Protein AF-A0A7Y0CYC3-F1 (afdb_monomer_lite)

Foldseek 3Di:
DLVVQLLVCLVPLVVCVVSNCVQAPHSVVCPSVPVVSVLLPQWDWDPDWAADPVDGPFKTKIKTDHPPPDDPPCPPPDQLPWIKIFIWGDDPNDIHTYDIDRSDDDDCVRSPND

pLDDT: mean 88.12, std 14.43, range [44.19, 98.06]

Structure (mmCIF, N/CA/C/O backbone):
data_AF-A0A7Y0CYC3-F1
#
_entry.id   AF-A0A7Y0CYC3-F1
#
loop_
_atom_site.group_PDB
_atom_site.id
_atom_site.type_symbol
_atom_site.label_atom_id
_atom_site.label_alt_id
_atom_site.label_comp_id
_atom_site.label_asym_id
_atom_site.label_entity_id
_atom_site.label_seq_id
_atom_site.pdbx_PDB_ins_code
_atom_site.Cartn_x
_atom_site.Cartn_y
_atom_site.Cartn_z
_atom_site.occupancy
_atom_site.B_iso_or_equiv
_atom_site.auth_seq_id
_atom_site.auth_comp_id
_atom_site.auth_asym_id
_atom_site.auth_atom_id
_atom_site.pdbx_PDB_model_num
ATOM 1 N N . GLY A 1 1 ? -3.051 9.050 -6.573 1.00 80.88 1 GLY A N 1
ATOM 2 C CA . GLY A 1 1 ? -3.915 8.340 -7.536 1.00 80.88 1 GLY A CA 1
ATOM 3 C C . GLY A 1 1 ? -4.286 6.966 -7.016 1.00 80.88 1 GLY A C 1
ATOM 4 O O . GLY A 1 1 ? -5.254 6.863 -6.275 1.00 80.88 1 GLY A O 1
ATOM 5 N N . ALA A 1 2 ? -3.491 5.940 -7.340 1.00 91.81 2 ALA A N 1
ATOM 6 C CA . ALA A 1 2 ? -3.761 4.548 -6.954 1.00 91.81 2 ALA A CA 1
ATOM 7 C C . ALA A 1 2 ? -3.945 4.348 -5.438 1.00 91.81 2 ALA A C 1
ATOM 9 O O . ALA A 1 2 ? -4.950 3.775 -5.038 1.00 91.81 2 ALA A O 1
ATOM 10 N N . ALA A 1 3 ? -3.052 4.899 -4.603 1.00 94.38 3 ALA A N 1
ATOM 11 C CA . ALA A 1 3 ? -3.172 4.832 -3.139 1.00 94.38 3 ALA A CA 1
ATOM 12 C C . ALA A 1 3 ? -4.517 5.361 -2.619 1.00 94.38 3 ALA A C 1
ATOM 14 O O . ALA A 1 3 ? -5.202 4.678 -1.867 1.00 94.38 3 ALA A O 1
ATOM 15 N N . THR A 1 4 ? -4.919 6.557 -3.056 1.00 93.88 4 THR A N 1
ATOM 16 C CA . THR A 1 4 ? -6.188 7.175 -2.651 1.00 93.88 4 THR A CA 1
ATOM 17 C C . THR A 1 4 ? -7.385 6.328 -3.074 1.00 93.88 4 THR A C 1
ATOM 19 O O . THR A 1 4 ? -8.278 6.100 -2.269 1.00 93.88 4 THR A O 1
ATOM 22 N N . LEU A 1 5 ? -7.403 5.839 -4.319 1.00 95.75 5 LEU A N 1
ATOM 23 C CA . LEU A 1 5 ? -8.496 5.000 -4.818 1.00 95.75 5 LEU A CA 1
ATOM 24 C C . LEU A 1 5 ? -8.576 3.669 -4.069 1.00 95.75 5 LEU A C 1
ATOM 26 O O . LEU A 1 5 ? -9.668 3.240 -3.710 1.00 95.75 5 LEU A O 1
ATOM 30 N N . TRP A 1 6 ? -7.429 3.046 -3.799 1.00 97.19 6 TRP A N 1
ATOM 31 C CA . TRP A 1 6 ? -7.354 1.788 -3.063 1.00 97.19 6 TRP A CA 1
ATOM 32 C C . TRP A 1 6 ? -7.852 1.969 -1.626 1.00 97.19 6 TRP A C 1
ATOM 34 O O . TRP A 1 6 ? -8.713 1.224 -1.172 1.00 97.19 6 TRP A O 1
ATOM 44 N N . TRP A 1 7 ? -7.406 3.028 -0.947 1.00 96.44 7 TRP A N 1
ATOM 45 C CA . TRP A 1 7 ? -7.870 3.372 0.397 1.00 96.44 7 TRP A CA 1
ATOM 46 C C . TRP A 1 7 ? -9.371 3.692 0.447 1.00 96.44 7 TRP A C 1
ATOM 48 O O . TRP A 1 7 ? -10.069 3.219 1.339 1.00 96.44 7 TRP A O 1
ATOM 58 N N . LEU A 1 8 ? -9.907 4.435 -0.527 1.00 95.31 8 LEU A N 1
ATOM 59 C CA . LEU A 1 8 ? -11.348 4.703 -0.603 1.00 95.31 8 LEU A CA 1
ATOM 60 C C . LEU A 1 8 ? -12.161 3.424 -0.837 1.00 95.31 8 LEU A C 1
ATOM 62 O O . LEU A 1 8 ? -13.229 3.267 -0.244 1.00 95.31 8 LEU A O 1
ATOM 66 N N . ALA A 1 9 ? -11.653 2.507 -1.661 1.00 97.19 9 ALA A N 1
ATOM 67 C CA . ALA A 1 9 ? -12.293 1.225 -1.930 1.00 97.19 9 ALA A CA 1
ATOM 68 C C . ALA A 1 9 ? -12.356 0.320 -0.683 1.00 97.19 9 ALA A C 1
ATOM 70 O O . ALA A 1 9 ? -13.311 -0.440 -0.538 1.00 97.19 9 ALA A O 1
ATOM 71 N N . LEU A 1 10 ? -11.424 0.459 0.272 1.00 96.88 10 LEU A N 1
ATOM 72 C CA . LEU A 1 10 ? -11.479 -0.260 1.554 1.00 96.88 10 LEU A CA 1
ATOM 73 C C . LEU A 1 10 ? -12.706 0.082 2.410 1.00 96.88 10 LEU A C 1
ATOM 75 O O . LEU A 1 10 ? -12.996 -0.645 3.358 1.00 96.88 10 LEU A O 1
ATOM 79 N N . ARG A 1 11 ? -13.441 1.165 2.119 1.00 94.62 11 ARG A N 1
ATOM 80 C CA . ARG A 1 11 ? -14.670 1.506 2.857 1.00 94.62 11 ARG A CA 1
ATOM 81 C C . ARG A 1 11 ? -15.777 0.469 2.668 1.00 94.62 11 ARG A C 1
ATOM 83 O O . ARG A 1 11 ? -16.590 0.299 3.570 1.00 94.62 11 ARG A O 1
ATOM 90 N N . ASP A 1 12 ? -15.786 -0.208 1.523 1.00 96.12 12 ASP A N 1
ATOM 91 C CA . ASP A 1 12 ? -16.702 -1.304 1.206 1.00 96.12 12 ASP A CA 1
ATOM 92 C C . ASP A 1 12 ? -15.955 -2.363 0.369 1.00 96.12 12 ASP A C 1
ATOM 94 O O . ASP A 1 12 ? -16.072 -2.403 -0.861 1.00 96.12 12 ASP A O 1
ATOM 98 N N . PRO A 1 13 ? -15.098 -3.179 1.013 1.00 94.62 13 PRO A N 1
ATOM 99 C CA . PRO A 1 13 ? -14.180 -4.064 0.305 1.00 94.62 13 PRO A CA 1
ATOM 100 C C . PRO A 1 13 ? -14.898 -5.211 -0.412 1.00 94.62 13 PRO A C 1
ATOM 102 O O . PRO A 1 13 ? -14.386 -5.710 -1.414 1.00 94.62 13 PRO A O 1
ATOM 105 N N . ASP A 1 14 ? -16.094 -5.588 0.046 1.00 95.25 14 ASP A N 1
ATOM 106 C CA . ASP A 1 14 ? -16.927 -6.585 -0.623 1.00 95.25 14 ASP A CA 1
ATOM 107 C C . ASP A 1 14 ? -17.481 -6.032 -1.940 1.00 95.25 14 ASP A C 1
ATOM 109 O O . ASP A 1 14 ? -17.369 -6.686 -2.980 1.00 95.25 14 ASP A O 1
ATOM 113 N N . HIS A 1 15 ? -18.002 -4.799 -1.930 1.00 97.00 15 HIS A N 1
ATOM 114 C CA . HIS A 1 15 ? -18.492 -4.143 -3.142 1.00 97.00 15 HIS A CA 1
ATOM 115 C C . HIS A 1 15 ? -17.360 -3.807 -4.127 1.00 97.00 15 HIS A C 1
ATOM 117 O O . HIS A 1 15 ? -17.495 -4.014 -5.334 1.00 97.00 15 HIS A O 1
ATOM 123 N N . TYR A 1 16 ? -16.218 -3.319 -3.629 1.00 97.44 16 TYR A N 1
ATOM 124 C CA . TYR A 1 16 ? -15.096 -2.861 -4.457 1.00 97.44 16 TYR A CA 1
ATOM 125 C C . TYR A 1 16 ? -13.984 -3.899 -4.657 1.00 97.44 16 TYR A C 1
ATOM 127 O O . TYR A 1 16 ? -12.884 -3.545 -5.093 1.00 97.44 16 TYR A O 1
ATOM 135 N N . ARG A 1 17 ? -14.254 -5.187 -4.411 1.00 96.19 17 ARG A N 1
ATOM 136 C CA . ARG A 1 17 ? -13.259 -6.271 -4.498 1.00 96.19 17 ARG A CA 1
ATOM 137 C C . ARG A 1 17 ? -12.462 -6.269 -5.806 1.00 96.19 17 ARG A C 1
ATOM 139 O O . ARG A 1 17 ? -11.243 -6.418 -5.778 1.00 96.19 17 ARG A O 1
ATOM 146 N N . THR A 1 18 ? -13.114 -6.060 -6.951 1.00 96.62 18 THR A N 1
ATOM 147 C CA . THR A 1 18 ? -12.429 -6.001 -8.257 1.00 96.62 18 THR A CA 1
ATOM 148 C C . THR A 1 18 ? -11.481 -4.808 -8.359 1.00 96.62 18 THR A C 1
ATOM 150 O O . THR A 1 18 ? -10.364 -4.956 -8.849 1.00 96.62 18 THR A O 1
ATOM 153 N N . ALA A 1 19 ? -11.900 -3.632 -7.885 1.00 97.12 19 ALA A N 1
ATOM 154 C CA . ALA A 1 19 ? -11.067 -2.435 -7.916 1.00 97.12 19 ALA A CA 1
ATOM 155 C C . ALA A 1 19 ? -9.851 -2.594 -6.996 1.00 97.12 19 ALA A C 1
ATOM 157 O O . ALA A 1 19 ? -8.735 -2.295 -7.410 1.00 97.12 19 ALA A O 1
ATOM 158 N N . LEU A 1 20 ? -10.052 -3.133 -5.790 1.00 98.06 20 LEU A N 1
ATOM 159 C CA . LEU A 1 20 ? -8.976 -3.452 -4.851 1.00 98.06 20 LEU A CA 1
ATOM 160 C C . LEU A 1 20 ? -7.981 -4.446 -5.455 1.00 98.06 20 LEU A C 1
ATOM 162 O O . LEU A 1 20 ? -6.782 -4.182 -5.454 1.00 98.06 20 LEU A O 1
ATOM 166 N N . ALA A 1 21 ? -8.473 -5.535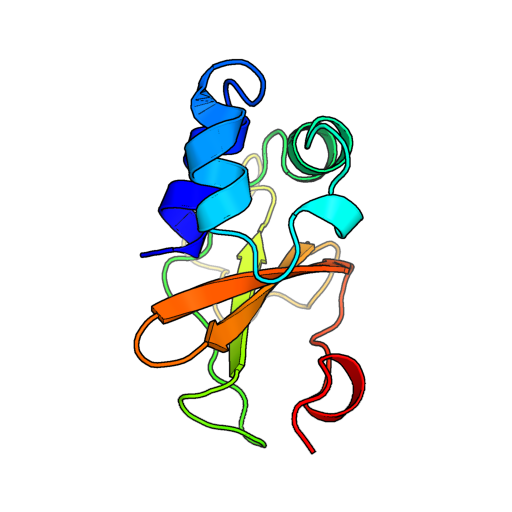 -6.053 1.00 97.06 21 ALA A N 1
ATOM 167 C CA . ALA A 1 21 ? -7.625 -6.531 -6.700 1.00 97.06 21 ALA A CA 1
ATOM 168 C C . ALA A 1 21 ? -6.820 -5.949 -7.868 1.00 97.06 21 ALA A C 1
ATOM 170 O O . ALA A 1 21 ? -5.644 -6.259 -8.013 1.00 97.06 21 ALA A O 1
ATOM 171 N N . GLN A 1 22 ? -7.430 -5.082 -8.680 1.00 96.31 22 GLN A N 1
ATOM 172 C CA . GLN A 1 22 ? -6.717 -4.407 -9.758 1.00 96.31 22 GLN A CA 1
ATOM 173 C C . GLN A 1 22 ? -5.689 -3.421 -9.207 1.00 96.31 22 GLN A C 1
ATOM 175 O O . GLN A 1 22 ? -4.587 -3.344 -9.723 1.00 96.31 22 GLN A O 1
ATOM 180 N N . LEU A 1 23 ? -6.022 -2.636 -8.188 1.00 97.62 23 LEU A N 1
ATOM 181 C CA . LEU A 1 23 ? -5.128 -1.620 -7.634 1.00 97.62 23 LEU A CA 1
ATOM 182 C C . LEU A 1 23 ? -3.972 -2.218 -6.814 1.00 97.62 23 LEU A C 1
ATOM 184 O O . LEU A 1 23 ? -2.976 -1.524 -6.622 1.00 97.62 23 LEU A O 1
ATOM 188 N N . SER A 1 24 ? -4.063 -3.475 -6.378 1.00 97.88 24 SER A N 1
ATOM 189 C CA . SER A 1 24 ? -2.972 -4.210 -5.728 1.00 97.88 24 SER A CA 1
ATOM 190 C C . SER A 1 24 ? -1.977 -4.801 -6.736 1.00 97.88 24 SER A C 1
ATOM 192 O O . SER A 1 24 ? -2.349 -5.216 -7.831 1.00 97.88 24 SER A O 1
ATOM 194 N N . ALA A 1 25 ? -0.698 -4.855 -6.362 1.00 96.56 25 ALA A N 1
ATOM 195 C CA . ALA A 1 25 ? 0.344 -5.533 -7.136 1.00 96.56 25 ALA A CA 1
ATOM 196 C C . ALA A 1 25 ? 0.150 -7.055 -7.095 1.00 96.56 25 ALA A C 1
ATOM 198 O O . ALA A 1 25 ? 0.261 -7.730 -8.115 1.00 96.56 25 ALA A O 1
ATOM 199 N N . ASP A 1 26 ? -0.217 -7.563 -5.919 1.00 95.38 26 ASP A N 1
ATOM 200 C CA . ASP A 1 26 ? -0.707 -8.917 -5.705 1.00 95.38 26 ASP A CA 1
ATOM 201 C C . ASP A 1 26 ? -1.910 -8.853 -4.758 1.00 95.38 26 ASP A C 1
ATOM 203 O O . ASP A 1 26 ? -1.800 -8.436 -3.604 1.00 95.38 26 ASP A O 1
ATOM 207 N N . ALA A 1 27 ? -3.087 -9.229 -5.258 1.00 95.12 27 ALA A N 1
ATOM 208 C CA . ALA A 1 27 ? -4.318 -9.232 -4.477 1.00 95.12 27 ALA A CA 1
ATOM 209 C C . ALA A 1 27 ? -4.342 -10.342 -3.410 1.00 95.12 27 ALA A C 1
ATOM 211 O O . ALA A 1 27 ? -5.033 -10.201 -2.402 1.00 95.12 27 ALA A O 1
ATOM 212 N N . SER A 1 28 ? -3.595 -11.435 -3.606 1.00 94.38 28 SER A N 1
ATOM 213 C CA . SER A 1 28 ? -3.615 -12.600 -2.714 1.00 94.38 28 SER A CA 1
ATOM 214 C C . SER A 1 28 ? -3.030 -12.296 -1.331 1.00 94.38 28 SER A C 1
ATOM 216 O O . SER A 1 28 ? -3.526 -12.817 -0.333 1.00 94.38 28 SER A O 1
ATOM 218 N N . VAL A 1 29 ? -2.069 -11.367 -1.258 1.00 92.75 29 VAL A N 1
ATOM 219 C CA . VAL A 1 29 ? -1.464 -10.862 -0.011 1.00 92.75 29 VAL A CA 1
ATOM 220 C C . VAL A 1 29 ? -2.505 -10.237 0.925 1.00 92.75 29 VAL A C 1
ATOM 222 O O . VAL A 1 29 ? -2.351 -10.262 2.146 1.00 92.75 29 VAL A O 1
ATOM 225 N N . TRP A 1 30 ? -3.591 -9.698 0.368 1.00 95.38 30 TRP A N 1
ATOM 226 C CA . TRP A 1 30 ? -4.614 -8.968 1.117 1.00 95.38 30 TRP A CA 1
ATOM 227 C C . TRP A 1 30 ? -5.788 -9.835 1.574 1.00 95.38 30 TRP A C 1
ATOM 229 O O . TRP A 1 30 ? -6.559 -9.403 2.433 1.00 95.38 30 TRP A O 1
ATOM 239 N N . GLY A 1 31 ? -5.946 -11.037 1.012 1.00 93.69 31 GLY A N 1
ATOM 240 C CA . GLY A 1 31 ? -7.087 -11.910 1.279 1.00 93.69 31 GLY A CA 1
ATOM 241 C C . GLY A 1 31 ? -8.423 -11.262 0.895 1.00 93.69 31 GLY A C 1
ATOM 242 O O . GLY A 1 31 ? -8.765 -11.153 -0.282 1.00 93.69 31 GLY A O 1
ATOM 243 N N . ASP A 1 32 ? -9.205 -10.865 1.898 1.00 94.38 32 ASP A N 1
ATOM 244 C CA . ASP A 1 32 ? -10.502 -10.190 1.755 1.00 94.38 32 ASP A CA 1
ATOM 245 C C . ASP A 1 32 ? -10.443 -8.672 1.996 1.00 94.38 32 ASP A C 1
ATOM 247 O O . ASP A 1 32 ? -11.478 -8.012 1.991 1.00 94.38 32 ASP A O 1
ATOM 251 N N . PHE A 1 33 ? -9.243 -8.113 2.183 1.00 97.50 33 PHE A N 1
ATOM 252 C CA . PHE A 1 33 ? -8.993 -6.700 2.478 1.00 97.50 33 PHE A CA 1
ATOM 253 C C . PHE A 1 33 ? -9.556 -6.192 3.820 1.00 97.50 33 PHE A C 1
ATOM 255 O O . PHE A 1 33 ? -9.313 -5.034 4.170 1.00 97.50 33 PHE A O 1
ATOM 262 N N . LEU A 1 34 ? -10.226 -7.024 4.630 1.00 96.38 34 LEU A N 1
ATOM 263 C CA . LEU A 1 34 ? -10.804 -6.589 5.908 1.00 96.38 34 LEU A CA 1
ATOM 264 C C . LEU A 1 34 ? -9.723 -6.178 6.902 1.00 96.38 34 LEU A C 1
ATOM 266 O O . LEU A 1 34 ? -9.848 -5.146 7.556 1.00 96.38 34 LEU A O 1
ATOM 270 N N . LYS A 1 35 ? -8.619 -6.930 6.967 1.00 96.44 35 LYS A N 1
ATOM 271 C CA . LYS A 1 35 ? -7.485 -6.570 7.828 1.00 96.44 35 LYS A CA 1
ATOM 272 C C . LYS A 1 35 ? -6.913 -5.201 7.456 1.00 96.44 35 LYS A C 1
ATOM 274 O O . LYS A 1 35 ? -6.692 -4.387 8.340 1.00 96.44 35 LYS A O 1
ATOM 279 N N . ALA A 1 36 ? -6.730 -4.929 6.163 1.00 96.81 36 ALA A N 1
ATOM 280 C CA . ALA A 1 36 ? -6.236 -3.636 5.696 1.00 96.81 36 ALA A CA 1
ATOM 281 C C . ALA A 1 36 ? -7.200 -2.490 6.030 1.00 96.81 36 ALA A C 1
ATOM 283 O O . ALA A 1 36 ? -6.759 -1.426 6.463 1.00 96.81 36 ALA A O 1
ATOM 284 N N . ARG A 1 37 ? -8.513 -2.721 5.881 1.00 96.31 37 ARG A N 1
ATOM 285 C CA . ARG A 1 37 ? -9.541 -1.763 6.297 1.00 96.31 37 ARG A CA 1
ATOM 286 C C . ARG A 1 37 ? -9.437 -1.446 7.783 1.00 96.31 37 ARG A C 1
ATOM 288 O O . ARG A 1 37 ? -9.427 -0.273 8.133 1.00 96.31 37 ARG A O 1
ATOM 295 N N . GLU A 1 38 ? -9.369 -2.464 8.640 1.00 96.06 38 GLU A N 1
ATOM 296 C CA . GLU A 1 38 ? -9.274 -2.246 10.086 1.00 96.06 38 GLU A CA 1
ATOM 297 C C . GLU A 1 38 ? -7.961 -1.557 10.472 1.00 96.06 38 GLU A C 1
ATOM 299 O O . GLU A 1 38 ? -7.981 -0.655 11.303 1.00 96.06 38 GLU A O 1
ATOM 304 N N . THR A 1 39 ? -6.842 -1.910 9.831 1.00 95.19 39 THR A N 1
ATOM 305 C CA . THR A 1 39 ? -5.540 -1.267 10.056 1.00 95.19 39 THR A CA 1
ATOM 306 C C . THR A 1 39 ? -5.560 0.228 9.739 1.00 95.19 39 THR A C 1
ATOM 308 O O . THR A 1 39 ? -4.987 1.013 10.484 1.00 95.19 39 THR A O 1
ATOM 311 N N . LEU A 1 40 ? -6.221 0.634 8.652 1.00 94.12 40 LEU A N 1
ATOM 312 C CA . LEU A 1 40 ? -6.274 2.036 8.225 1.00 94.12 40 LEU A CA 1
ATOM 313 C C . LEU A 1 40 ? -7.519 2.780 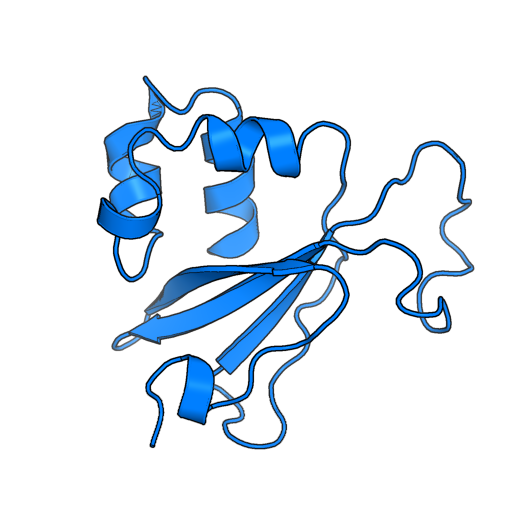8.729 1.00 94.12 40 LEU A C 1
ATOM 315 O O . LEU A 1 40 ? -7.782 3.912 8.313 1.00 94.12 40 LEU A O 1
ATOM 319 N N . ARG A 1 41 ? -8.322 2.158 9.598 1.00 92.38 41 ARG A N 1
ATOM 320 C CA . ARG A 1 41 ? -9.575 2.738 10.080 1.00 92.38 41 ARG A CA 1
ATOM 321 C C . ARG A 1 41 ? -9.288 3.953 10.957 1.00 92.38 41 ARG A C 1
ATOM 323 O O . ARG A 1 41 ? -8.635 3.837 11.983 1.00 92.38 41 ARG A O 1
ATOM 330 N N . GLY A 1 42 ? -9.840 5.104 10.577 1.00 88.56 42 GLY A N 1
ATOM 331 C CA . GLY A 1 42 ? -9.635 6.363 11.304 1.00 88.56 42 GLY A CA 1
ATOM 332 C C . GLY A 1 42 ? -8.338 7.092 10.945 1.00 88.56 42 GLY A C 1
ATOM 333 O O . GLY A 1 42 ? -8.159 8.221 11.384 1.00 88.56 42 GLY A O 1
ATOM 334 N N . LEU A 1 43 ? -7.483 6.500 10.102 1.00 90.69 43 LEU A N 1
ATOM 335 C CA . LEU A 1 43 ? -6.270 7.150 9.619 1.00 90.69 43 LEU A CA 1
ATOM 336 C C . LEU A 1 43 ? -6.540 7.947 8.341 1.00 90.69 43 LEU A C 1
ATOM 338 O O . LEU A 1 43 ? -7.366 7.567 7.504 1.00 90.69 43 LEU A O 1
ATOM 342 N N . SER A 1 44 ? -5.783 9.023 8.168 1.00 88.31 44 SER A N 1
ATOM 343 C CA . SER A 1 44 ? -5.841 9.908 7.008 1.00 88.31 44 SER A CA 1
ATOM 344 C C . SER A 1 44 ? -4.561 9.827 6.187 1.00 88.31 44 SER A C 1
ATOM 346 O O . SER A 1 44 ? -3.461 9.687 6.721 1.00 88.31 44 SER A O 1
ATOM 348 N N . ILE A 1 45 ? -4.714 9.954 4.870 1.00 87.38 45 ILE A N 1
ATOM 349 C CA . ILE A 1 45 ? -3.604 10.005 3.919 1.00 87.38 45 ILE A CA 1
ATOM 350 C C . ILE A 1 45 ? -2.871 11.355 3.999 1.00 87.38 45 ILE A C 1
ATOM 352 O O . ILE A 1 45 ? -3.507 12.411 4.017 1.00 87.38 45 ILE A O 1
ATOM 356 N N . MET A 1 46 ? -1.537 11.345 3.980 1.00 81.00 46 MET A N 1
ATOM 357 C CA . MET A 1 46 ? -0.752 12.565 3.753 1.00 81.00 46 MET A CA 1
ATOM 358 C C . MET A 1 46 ? -0.786 13.002 2.282 1.00 81.00 46 MET A C 1
ATOM 360 O O . MET A 1 46 ? -0.874 12.177 1.373 1.00 81.00 46 MET A O 1
ATOM 364 N N . GLN A 1 47 ? -0.709 14.316 2.036 1.00 68.88 47 GLN A N 1
ATOM 365 C CA . GLN A 1 47 ? -0.991 14.899 0.715 1.00 68.88 47 GLN A CA 1
ATOM 366 C C . GLN A 1 47 ? -0.007 14.495 -0.396 1.00 68.88 47 GLN A C 1
ATOM 368 O O . GLN A 1 47 ? -0.403 14.493 -1.562 1.00 68.88 47 GLN A O 1
ATOM 373 N N . HIS A 1 48 ? 1.235 14.117 -0.069 1.00 80.06 48 HIS A N 1
ATOM 374 C CA . HIS A 1 48 ? 2.253 13.803 -1.073 1.00 80.06 48 HIS A CA 1
ATOM 375 C C . HIS A 1 48 ? 2.904 12.435 -0.834 1.00 80.06 48 HIS A C 1
ATOM 377 O O . HIS A 1 48 ? 3.332 12.152 0.287 1.00 80.06 48 HIS A O 1
ATOM 383 N N . PRO A 1 49 ? 2.998 11.578 -1.872 1.00 87.19 49 PRO A N 1
ATOM 384 C CA . PRO A 1 49 ? 3.812 10.379 -1.796 1.00 87.19 49 PRO A CA 1
ATOM 385 C C . PRO A 1 49 ? 5.294 10.753 -1.716 1.00 87.19 49 PRO A C 1
ATOM 387 O O . PRO A 1 49 ? 5.755 11.679 -2.383 1.00 87.19 49 PRO A O 1
ATOM 390 N N . ILE A 1 50 ? 6.037 9.990 -0.927 1.00 91.75 50 ILE A N 1
ATOM 391 C CA . ILE A 1 50 ? 7.490 10.066 -0.817 1.00 91.75 50 ILE A CA 1
ATOM 392 C C . ILE A 1 50 ? 8.057 9.102 -1.856 1.00 91.75 50 ILE A C 1
ATOM 394 O O . ILE A 1 50 ? 7.735 7.917 -1.820 1.00 91.75 50 ILE A O 1
ATOM 398 N N . TYR A 1 51 ? 8.860 9.582 -2.800 1.00 93.25 51 TYR A N 1
ATOM 399 C CA . TYR A 1 51 ? 9.527 8.704 -3.765 1.00 93.25 51 TYR A CA 1
ATOM 400 C C . TYR A 1 51 ? 10.793 8.111 -3.148 1.00 93.25 51 TYR A C 1
ATOM 402 O O . TYR A 1 51 ? 11.467 8.777 -2.368 1.00 93.25 51 TYR A O 1
ATOM 410 N N . SER A 1 52 ? 11.098 6.858 -3.484 1.00 94.25 52 SER A N 1
ATOM 411 C CA . SER A 1 52 ? 12.342 6.216 -3.057 1.00 94.25 52 SER A CA 1
ATOM 412 C C . SER A 1 52 ? 13.551 6.853 -3.739 1.00 94.25 52 SER A C 1
ATOM 414 O O . SER A 1 52 ? 13.528 7.072 -4.952 1.00 94.25 52 SER A O 1
ATOM 416 N N . ASP A 1 53 ? 14.622 7.066 -2.974 1.00 92.69 53 ASP A N 1
ATOM 417 C CA . ASP A 1 53 ? 15.920 7.495 -3.504 1.00 92.69 53 ASP A CA 1
ATOM 418 C C . ASP A 1 53 ? 16.627 6.369 -4.283 1.00 92.69 53 ASP A C 1
ATOM 420 O O . ASP A 1 53 ? 17.389 6.641 -5.209 1.00 92.69 53 ASP A O 1
ATOM 424 N N . GLU A 1 54 ? 16.361 5.099 -3.947 1.00 93.25 54 GLU A N 1
ATOM 425 C CA . GLU A 1 54 ? 16.967 3.930 -4.608 1.00 93.25 54 GLU A CA 1
ATOM 426 C C . GLU A 1 54 ? 16.363 3.680 -5.995 1.00 93.25 54 GLU A C 1
ATOM 428 O O . GLU A 1 54 ? 17.062 3.294 -6.934 1.00 93.25 54 GLU A O 1
ATOM 433 N N . ARG A 1 55 ? 15.043 3.873 -6.117 1.00 94.12 55 ARG A N 1
ATOM 434 C CA . ARG A 1 55 ? 14.256 3.597 -7.331 1.00 94.12 55 ARG A CA 1
ATOM 435 C C . ARG A 1 55 ? 13.262 4.729 -7.617 1.00 94.12 55 ARG A C 1
ATOM 437 O O . ARG A 1 55 ? 12.040 4.517 -7.564 1.00 94.12 55 ARG A O 1
ATOM 444 N N . PRO A 1 56 ? 13.755 5.942 -7.927 1.00 90.31 56 PRO A N 1
ATOM 445 C CA . PRO A 1 56 ? 12.891 7.083 -8.186 1.00 90.31 56 PRO A CA 1
ATOM 446 C C . PRO A 1 56 ? 12.020 6.813 -9.417 1.00 90.31 56 PRO A C 1
ATOM 448 O O . PRO A 1 56 ? 12.511 6.543 -10.509 1.00 90.31 56 PRO A O 1
ATOM 451 N N . GLY A 1 57 ? 10.700 6.879 -9.237 1.00 93.44 57 GLY A N 1
ATOM 452 C CA . GLY A 1 57 ? 9.719 6.640 -10.302 1.00 93.44 57 GLY A CA 1
ATOM 453 C C . GLY A 1 57 ? 9.221 5.197 -10.432 1.00 93.44 57 GLY A C 1
ATOM 454 O O . GLY A 1 57 ? 8.288 4.965 -11.201 1.00 93.44 57 GLY A O 1
ATOM 455 N N . GLU A 1 58 ? 9.770 4.263 -9.654 1.00 96.50 58 GLU A N 1
ATOM 456 C CA . GLU A 1 58 ? 9.319 2.863 -9.591 1.00 96.50 58 GLU A CA 1
ATOM 457 C C . GLU A 1 58 ? 8.835 2.458 -8.196 1.00 96.50 58 GLU A C 1
ATOM 459 O O . GLU A 1 58 ? 8.003 1.559 -8.081 1.00 96.50 58 GLU A O 1
ATOM 464 N N . LEU A 1 59 ? 9.298 3.156 -7.154 1.00 97.44 59 LEU A N 1
ATOM 465 C CA . LEU A 1 59 ? 8.929 2.927 -5.761 1.00 97.44 59 LEU A CA 1
ATOM 466 C C . LEU A 1 59 ? 8.532 4.242 -5.081 1.00 97.44 59 LEU A C 1
ATOM 468 O O . LEU A 1 59 ? 9.226 5.258 -5.184 1.00 97.44 59 LEU A O 1
ATOM 472 N N . ALA A 1 60 ? 7.394 4.220 -4.392 1.00 96.69 60 ALA A N 1
ATOM 473 C CA . ALA A 1 60 ? 6.884 5.351 -3.632 1.00 96.69 60 ALA A CA 1
ATOM 474 C C . ALA A 1 60 ? 6.132 4.896 -2.377 1.00 96.69 60 ALA A C 1
ATOM 476 O O . ALA A 1 60 ? 5.642 3.771 -2.292 1.00 96.69 60 ALA A O 1
ATOM 477 N N . TYR A 1 61 ? 5.986 5.805 -1.421 1.00 95.19 61 TYR A N 1
ATOM 478 C CA . TYR A 1 61 ? 5.398 5.545 -0.116 1.00 95.19 61 TYR A CA 1
ATOM 479 C C . TYR A 1 61 ? 4.349 6.595 0.213 1.00 95.19 61 TYR A C 1
ATOM 481 O O . TYR A 1 61 ? 4.516 7.776 -0.081 1.00 95.19 61 TYR A O 1
ATOM 489 N N . VAL A 1 62 ? 3.273 6.175 0.862 1.00 94.19 62 VAL A N 1
ATOM 490 C CA . VAL A 1 62 ? 2.217 7.063 1.343 1.00 94.19 62 VAL A CA 1
ATOM 491 C C . VAL A 1 62 ? 2.036 6.840 2.835 1.00 94.19 62 VAL A C 1
ATOM 493 O O . VAL A 1 62 ? 1.808 5.713 3.270 1.00 94.19 62 VAL A O 1
ATOM 496 N N . LYS A 1 63 ? 2.124 7.923 3.610 1.00 91.56 63 LYS A N 1
ATOM 497 C CA . LYS A 1 63 ? 1.919 7.900 5.060 1.00 91.56 63 LYS A CA 1
ATOM 498 C C . LYS A 1 63 ? 0.432 7.992 5.401 1.00 91.56 63 LYS A C 1
ATOM 500 O O . LYS A 1 63 ? -0.289 8.821 4.838 1.00 91.56 63 LYS A O 1
ATOM 505 N N . PHE A 1 64 ? 0.022 7.164 6.350 1.00 91.25 64 PHE A N 1
ATOM 506 C CA . PHE A 1 64 ? -1.257 7.201 7.040 1.00 91.25 64 PHE A CA 1
ATOM 507 C C . PHE A 1 64 ? -1.012 7.522 8.508 1.00 91.25 64 PHE A C 1
ATOM 509 O O . PHE A 1 64 ? -0.191 6.873 9.157 1.00 91.25 64 PHE A O 1
ATOM 516 N N . ILE A 1 65 ? -1.729 8.523 9.002 1.00 87.38 65 ILE A N 1
ATOM 517 C CA . ILE A 1 65 ? -1.590 9.050 10.360 1.00 87.38 65 ILE A CA 1
ATOM 518 C C . ILE A 1 65 ? -2.962 9.271 10.983 1.00 87.38 65 ILE A C 1
ATOM 520 O O . ILE A 1 65 ? -3.943 9.503 10.270 1.00 87.38 65 ILE A O 1
ATOM 524 N N . ASP A 1 66 ? -3.032 9.227 12.308 1.00 85.00 66 ASP A N 1
ATOM 525 C CA . ASP A 1 66 ? -4.218 9.675 13.025 1.00 85.00 66 ASP A CA 1
ATOM 526 C C . ASP A 1 66 ? -4.251 11.210 13.031 1.00 85.00 66 ASP A C 1
ATOM 528 O O . ASP A 1 66 ? -3.300 11.877 13.439 1.00 85.00 66 ASP A O 1
ATOM 532 N N . THR A 1 67 ? -5.341 11.785 12.529 1.00 72.06 67 THR A N 1
ATOM 533 C CA . THR A 1 67 ? -5.539 13.241 12.471 1.00 72.06 67 THR A CA 1
ATOM 534 C C . THR A 1 67 ? -6.506 13.751 13.535 1.00 72.06 67 THR A C 1
ATOM 536 O O . THR A 1 67 ? -6.865 14.925 13.499 1.00 72.06 67 THR A O 1
ATOM 539 N N . SER A 1 68 ? -6.965 12.895 14.452 1.00 67.31 68 SER A N 1
ATOM 540 C CA . SER A 1 68 ? -7.939 13.264 15.486 1.00 67.31 68 SER A CA 1
ATOM 541 C C . SER A 1 68 ? -7.392 14.263 16.514 1.00 67.31 68 SER A C 1
ATOM 543 O O . SER A 1 68 ? -8.173 15.069 17.014 1.00 67.31 68 SER A O 1
ATOM 545 N N . ASP A 1 69 ? -6.070 14.300 16.727 1.00 53.34 69 ASP A N 1
ATOM 546 C CA . ASP A 1 69 ? -5.425 15.159 17.736 1.00 53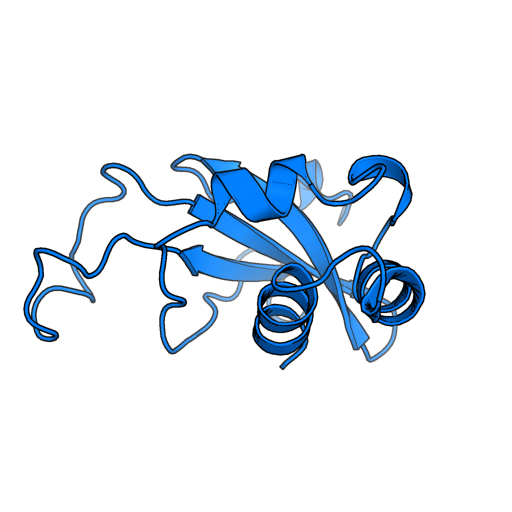.34 69 ASP A CA 1
ATOM 547 C C . ASP A 1 69 ? -4.441 16.214 17.184 1.00 53.34 69 ASP A C 1
ATOM 549 O O . ASP A 1 69 ? -3.872 16.987 17.955 1.00 53.34 69 ASP A O 1
ATOM 553 N N . THR A 1 70 ? -4.221 16.307 15.865 1.00 53.16 70 THR A N 1
ATOM 554 C CA . THR A 1 70 ? -3.148 17.163 15.306 1.00 53.16 70 THR A CA 1
ATOM 555 C C . THR A 1 70 ? -3.681 18.257 14.378 1.00 53.16 70 THR A C 1
ATOM 557 O O . THR A 1 70 ? -4.293 17.985 13.344 1.00 53.16 70 THR A O 1
ATOM 560 N N . THR A 1 71 ? -3.413 19.524 14.713 1.00 50.50 71 THR A N 1
ATOM 561 C CA . THR A 1 71 ? -3.609 20.666 13.809 1.00 50.50 71 THR A CA 1
ATOM 562 C C . THR A 1 71 ? -2.622 20.588 12.644 1.00 50.50 71 THR A C 1
ATOM 564 O O . THR A 1 71 ? -1.458 20.240 12.818 1.00 50.50 71 THR A O 1
ATOM 567 N N . ALA A 1 72 ? -3.082 20.940 11.441 1.00 48.03 72 ALA A N 1
ATOM 568 C CA . ALA A 1 72 ? -2.445 20.659 10.149 1.00 48.03 72 ALA A CA 1
ATOM 569 C C . ALA A 1 72 ? -1.020 21.209 9.891 1.00 48.03 72 ALA A C 1
ATOM 571 O O . ALA A 1 72 ? -0.518 21.107 8.775 1.00 48.03 72 ALA A O 1
ATOM 572 N N . GLN A 1 73 ? -0.373 21.805 10.891 1.00 44.19 73 GLN A N 1
ATOM 573 C CA . GLN A 1 73 ? 0.878 22.554 10.777 1.00 44.19 73 GLN A CA 1
ATOM 574 C C . GLN A 1 73 ? 2.141 21.782 11.199 1.00 44.19 73 GLN A C 1
ATOM 576 O O . GLN A 1 73 ? 3.232 22.272 10.937 1.00 44.19 73 GLN A O 1
ATOM 581 N N . ALA A 1 74 ? 2.031 20.596 11.809 1.00 45.84 74 ALA A N 1
ATOM 582 C CA . ALA A 1 74 ? 3.177 19.861 12.373 1.00 45.84 74 ALA A CA 1
ATOM 583 C C . ALA A 1 74 ? 3.628 18.633 11.548 1.00 45.84 74 ALA A C 1
ATOM 585 O O . ALA A 1 74 ? 4.271 17.732 12.077 1.00 45.84 74 ALA A O 1
ATOM 586 N N . PHE A 1 75 ? 3.257 18.554 10.267 1.00 52.28 75 PHE A N 1
ATOM 587 C CA . PHE A 1 75 ? 3.324 17.305 9.499 1.00 52.28 75 PHE A CA 1
ATOM 588 C C . PHE A 1 75 ? 4.626 17.044 8.727 1.00 52.28 75 PHE A C 1
ATOM 590 O O . PHE A 1 75 ? 4.880 15.890 8.391 1.00 52.28 75 PHE A O 1
ATOM 597 N N . ASP A 1 76 ? 5.456 18.059 8.477 1.00 50.41 76 ASP A N 1
ATOM 598 C CA . ASP A 1 76 ? 6.724 17.862 7.750 1.00 50.41 76 ASP A CA 1
ATOM 599 C C . ASP A 1 76 ? 7.846 17.284 8.636 1.00 50.41 76 ASP A C 1
ATOM 601 O O . ASP A 1 76 ? 8.676 16.529 8.138 1.00 50.41 76 ASP A O 1
ATOM 605 N N . ASP A 1 77 ? 7.819 17.549 9.949 1.00 47.50 77 ASP A N 1
ATOM 606 C CA . ASP A 1 77 ? 8.870 17.151 10.907 1.00 47.50 77 ASP A CA 1
ATOM 607 C C . ASP A 1 77 ? 8.422 16.077 11.917 1.00 47.50 77 ASP A C 1
ATOM 609 O O . ASP A 1 77 ? 9.163 15.743 12.845 1.00 47.50 77 ASP A O 1
ATOM 613 N N . ALA A 1 78 ? 7.205 15.537 11.779 1.00 47.06 78 ALA A N 1
ATOM 614 C CA . ALA A 1 78 ? 6.698 14.548 12.723 1.00 47.06 78 ALA A CA 1
ATOM 615 C C . ALA A 1 78 ? 7.576 13.275 12.683 1.00 47.06 78 ALA A C 1
ATOM 617 O O . ALA A 1 78 ? 7.728 12.677 11.607 1.00 47.06 78 ALA A O 1
ATOM 618 N N . PRO A 1 79 ? 8.152 12.839 13.824 1.00 54.50 79 PRO A N 1
ATOM 619 C CA . PRO A 1 79 ? 8.842 11.557 13.903 1.00 54.50 79 PRO A CA 1
ATOM 620 C C . PRO A 1 79 ? 7.903 10.425 13.460 1.00 54.50 79 PRO A C 1
ATOM 622 O O . PRO A 1 79 ? 6.681 10.563 13.508 1.00 54.50 79 PRO A O 1
ATOM 625 N N . PHE A 1 80 ? 8.463 9.295 13.017 1.00 57.31 80 PHE A N 1
ATOM 626 C CA . PHE A 1 80 ? 7.716 8.071 12.673 1.00 57.31 80 PHE A CA 1
ATOM 627 C C . PHE A 1 80 ? 7.088 7.400 13.914 1.00 57.31 80 PHE A C 1
ATOM 6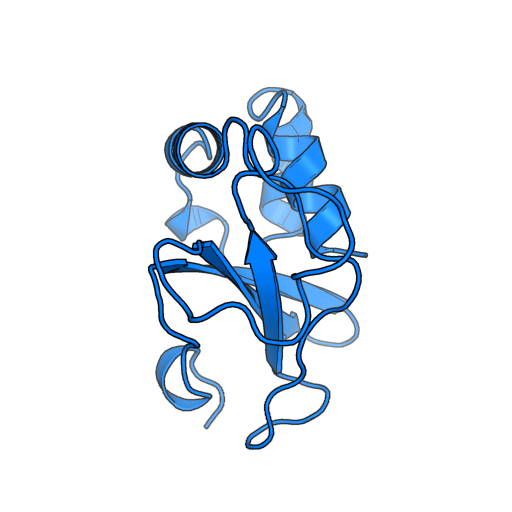29 O O . PHE A 1 80 ? 7.084 6.176 14.032 1.00 57.31 80 PHE A O 1
ATOM 636 N N . ASP A 1 81 ? 6.591 8.186 14.861 1.00 64.25 81 ASP A N 1
ATOM 637 C CA . ASP A 1 81 ? 5.905 7.684 16.032 1.00 64.25 81 ASP A CA 1
ATOM 638 C C . ASP A 1 81 ? 4.477 7.337 15.601 1.00 64.25 81 ASP A C 1
ATOM 640 O O . ASP A 1 81 ? 3.606 8.194 15.487 1.00 64.25 81 ASP A O 1
ATOM 644 N N . ASP A 1 82 ? 4.285 6.053 15.303 1.00 79.25 82 ASP A N 1
ATOM 645 C CA . ASP A 1 82 ? 3.002 5.415 14.986 1.00 79.25 82 ASP A CA 1
ATOM 646 C C . ASP A 1 82 ? 2.369 5.820 13.641 1.00 79.25 82 ASP A C 1
ATOM 648 O O . ASP A 1 82 ? 1.257 6.341 13.555 1.00 79.25 82 ASP A O 1
ATOM 652 N N . VAL A 1 83 ? 3.082 5.529 12.549 1.00 87.88 83 VAL A N 1
ATOM 653 C CA . VAL A 1 83 ? 2.602 5.740 11.179 1.00 87.88 83 VAL A CA 1
ATOM 654 C C . VAL A 1 83 ? 2.474 4.420 10.425 1.00 87.88 83 VAL A C 1
ATOM 656 O O . VAL A 1 83 ? 3.340 3.539 10.485 1.00 87.88 83 VAL A O 1
ATOM 659 N N . TRP A 1 84 ? 1.419 4.312 9.620 1.00 93.75 84 TRP A N 1
ATOM 660 C CA . TRP A 1 84 ? 1.295 3.248 8.629 1.00 93.75 84 TRP A CA 1
ATOM 661 C C . TRP A 1 84 ? 1.786 3.734 7.273 1.00 93.75 84 TRP A C 1
ATOM 663 O O . TRP A 1 84 ? 1.417 4.804 6.794 1.00 93.75 84 TRP A O 1
ATOM 673 N N . ILE A 1 85 ? 2.625 2.930 6.638 1.00 94.62 85 ILE A N 1
ATOM 674 C CA . ILE A 1 85 ? 3.213 3.210 5.337 1.00 94.62 85 ILE A CA 1
ATOM 675 C C . ILE A 1 85 ? 2.574 2.283 4.313 1.00 94.62 85 ILE A C 1
ATOM 677 O O . ILE A 1 85 ? 2.724 1.064 4.377 1.00 94.62 85 ILE A O 1
ATOM 681 N N . LEU A 1 86 ? 1.884 2.866 3.338 1.00 96.88 86 LEU A N 1
ATOM 682 C CA . LEU A 1 86 ? 1.421 2.159 2.153 1.00 96.88 86 LEU A CA 1
ATOM 683 C C . LEU A 1 86 ? 2.488 2.257 1.068 1.00 96.88 86 LEU A C 1
ATOM 685 O O . LEU A 1 86 ? 2.805 3.347 0.589 1.00 96.88 86 LEU A O 1
ATOM 689 N N . THR A 1 87 ? 3.021 1.109 0.674 1.00 97.50 87 THR A N 1
ATOM 690 C CA . THR A 1 87 ? 4.074 1.016 -0.336 1.00 97.50 87 THR A CA 1
ATOM 691 C C . THR A 1 87 ? 3.460 0.814 -1.715 1.00 97.50 87 THR A C 1
ATOM 693 O O . THR A 1 87 ? 2.583 -0.034 -1.903 1.00 97.50 87 THR A O 1
ATOM 696 N N . LEU A 1 88 ? 3.915 1.603 -2.682 1.00 97.56 88 LEU A N 1
ATOM 697 C CA . LEU A 1 88 ? 3.486 1.580 -4.073 1.00 97.56 88 LEU A CA 1
ATOM 698 C C . LEU A 1 88 ? 4.657 1.167 -4.960 1.00 97.56 88 LEU A C 1
ATOM 700 O O . LEU A 1 88 ? 5.729 1.761 -4.870 1.00 97.56 88 LEU A O 1
ATOM 704 N N . ILE A 1 89 ? 4.414 0.227 -5.868 1.00 97.50 89 ILE A N 1
ATOM 705 C CA . ILE A 1 89 ? 5.357 -0.117 -6.936 1.00 97.50 89 ILE A CA 1
ATOM 706 C C . ILE A 1 89 ? 4.750 0.181 -8.301 1.00 97.50 89 ILE A C 1
ATOM 708 O O . ILE A 1 89 ? 3.528 0.128 -8.484 1.00 97.50 89 ILE A O 1
ATOM 712 N N . LYS A 1 90 ? 5.599 0.496 -9.273 1.00 96.38 90 LYS A N 1
ATOM 713 C CA . LYS A 1 90 ? 5.177 0.690 -10.656 1.00 96.38 90 LYS A CA 1
ATOM 714 C C . LYS A 1 90 ? 5.192 -0.643 -11.409 1.00 96.38 90 LYS A C 1
ATOM 716 O O . LYS A 1 90 ? 6.210 -1.318 -11.480 1.00 96.38 90 LYS A O 1
ATOM 721 N N . VAL A 1 91 ? 4.049 -1.017 -11.981 1.00 93.62 91 VAL A N 1
ATOM 722 C CA . VAL A 1 91 ? 3.863 -2.223 -12.799 1.00 93.62 91 VAL A CA 1
ATOM 723 C C . VAL A 1 91 ? 3.430 -1.785 -14.197 1.00 93.62 91 VAL A C 1
ATOM 725 O O . VAL A 1 91 ? 2.284 -1.377 -14.412 1.00 93.62 91 VAL A O 1
ATOM 728 N N . GLY A 1 92 ? 4.366 -1.823 -15.150 1.00 90.88 92 GLY A N 1
ATOM 729 C CA . GLY A 1 92 ? 4.195 -1.171 -16.452 1.00 90.88 92 GLY A CA 1
ATOM 730 C C . GLY A 1 92 ? 4.058 0.343 -16.277 1.00 90.88 92 GLY A C 1
ATOM 731 O O . GLY A 1 92 ? 4.896 0.975 -15.641 1.00 90.88 92 GLY A O 1
ATOM 732 N N . ASP A 1 93 ? 2.972 0.927 -16.782 1.00 91.44 93 ASP A N 1
ATOM 733 C CA . ASP A 1 93 ? 2.696 2.363 -16.625 1.00 91.44 93 ASP A CA 1
ATOM 734 C C . ASP A 1 93 ? 1.899 2.715 -15.360 1.00 91.44 93 ASP A C 1
ATOM 736 O O . ASP A 1 93 ? 1.667 3.892 -15.073 1.00 91.44 93 ASP A O 1
ATOM 740 N N . TRP A 1 94 ? 1.484 1.715 -14.578 1.00 94.31 94 TRP A N 1
ATOM 741 C CA . TRP A 1 94 ? 0.521 1.899 -13.495 1.00 94.31 94 TRP A CA 1
ATOM 742 C C . TRP A 1 94 ? 1.146 1.696 -12.122 1.00 94.31 94 TRP A C 1
ATOM 744 O O . TRP A 1 94 ? 1.820 0.703 -11.865 1.00 94.31 94 TRP A O 1
ATOM 754 N N . TRP A 1 95 ? 0.844 2.607 -11.200 1.00 96.88 95 TRP A N 1
ATOM 755 C CA . TRP A 1 95 ? 1.140 2.416 -9.784 1.00 96.88 95 TRP A CA 1
ATOM 756 C C . TRP A 1 95 ? 0.168 1.418 -9.160 1.00 96.88 95 TRP A C 1
ATOM 758 O O . TRP A 1 95 ? -1.048 1.534 -9.340 1.00 96.88 95 TRP A O 1
ATOM 768 N N . ARG A 1 96 ? 0.706 0.472 -8.394 1.00 97.56 96 ARG A N 1
ATOM 769 C CA . ARG A 1 96 ? -0.040 -0.559 -7.674 1.00 97.56 96 ARG A CA 1
ATOM 770 C C . ARG A 1 96 ? 0.377 -0.588 -6.209 1.00 97.56 96 ARG A C 1
ATOM 772 O O . ARG A 1 96 ? 1.532 -0.332 -5.880 1.00 97.56 96 ARG A O 1
ATOM 779 N N . VAL A 1 97 ? -0.564 -0.916 -5.335 1.00 97.75 97 VAL A N 1
ATOM 780 C CA . VAL A 1 97 ? -0.332 -1.103 -3.902 1.00 97.75 97 VAL A CA 1
ATOM 781 C C . VAL A 1 97 ? 0.367 -2.437 -3.673 1.00 97.75 97 VAL A C 1
ATOM 783 O O . VAL A 1 97 ? -0.186 -3.491 -3.981 1.00 97.75 97 VAL A O 1
ATOM 786 N N . TRP A 1 98 ? 1.578 -2.388 -3.129 1.00 97.81 98 TRP A N 1
ATOM 787 C CA . TRP A 1 98 ? 2.358 -3.576 -2.800 1.00 97.81 98 TRP A CA 1
ATOM 788 C C . TRP A 1 98 ? 2.013 -4.113 -1.411 1.00 97.81 98 TRP A C 1
ATOM 790 O O . TRP A 1 98 ? 1.646 -5.276 -1.277 1.00 97.81 98 TRP A O 1
ATOM 800 N N . GLY A 1 99 ? 2.068 -3.260 -0.385 1.00 97.00 99 GLY A N 1
ATOM 801 C CA . GLY A 1 99 ? 1.977 -3.700 1.007 1.00 97.00 99 GLY A CA 1
ATOM 802 C C . GLY A 1 99 ? 1.819 -2.558 2.007 1.00 97.00 99 GLY A C 1
ATOM 803 O O . GLY A 1 99 ? 1.934 -1.382 1.651 1.00 97.00 99 GLY A O 1
ATOM 804 N N . LEU A 1 100 ? 1.556 -2.933 3.260 1.00 96.50 100 LEU A N 1
ATOM 805 C CA . LEU A 1 100 ? 1.527 -2.043 4.421 1.00 96.50 100 LEU A CA 1
ATOM 806 C C . LEU A 1 100 ? 2.675 -2.396 5.369 1.00 96.50 100 LEU A C 1
ATOM 808 O O . LEU A 1 100 ? 2.841 -3.562 5.728 1.00 96.50 100 LEU A O 1
ATOM 812 N N . SER A 1 101 ? 3.411 -1.387 5.818 1.00 95.38 101 SER A N 1
ATOM 813 C CA . SER A 1 101 ? 4.426 -1.494 6.866 1.00 95.38 101 SER A CA 1
ATOM 814 C C . SER A 1 101 ? 4.147 -0.498 7.987 1.00 95.38 101 SER A C 1
ATOM 816 O O . SER A 1 101 ? 3.550 0.555 7.774 1.00 95.38 101 SER A O 1
ATOM 818 N N . HIS A 1 102 ? 4.568 -0.837 9.203 1.00 94.12 102 HIS A N 1
ATOM 819 C CA . HIS A 1 102 ? 4.436 0.033 10.371 1.00 94.12 102 HIS A CA 1
ATOM 820 C C . HIS A 1 102 ? 5.801 0.623 10.719 1.00 94.12 102 HIS A C 1
ATOM 822 O O . HIS A 1 102 ? 6.777 -0.122 10.833 1.00 94.12 102 HIS A O 1
ATOM 828 N N . ASN A 1 103 ? 5.872 1.950 10.835 1.00 90.38 103 ASN A N 1
ATOM 829 C CA . ASN A 1 103 ? 7.054 2.714 11.260 1.00 90.38 103 ASN A CA 1
ATOM 830 C C . ASN A 1 103 ? 8.350 2.496 10.450 1.00 90.38 103 ASN A C 1
ATOM 832 O O . ASN A 1 103 ? 9.434 2.829 10.923 1.00 90.38 103 ASN A O 1
ATOM 836 N N . HIS A 1 104 ? 8.272 1.969 9.225 1.00 90.56 104 HIS A N 1
ATOM 837 C CA . HIS A 1 104 ? 9.427 1.871 8.328 1.00 90.56 104 HIS A CA 1
ATOM 838 C C . HIS A 1 104 ? 9.028 1.936 6.850 1.00 90.56 104 HIS A C 1
ATOM 840 O O . HIS A 1 104 ? 7.922 1.541 6.469 1.00 90.56 104 HIS A O 1
ATOM 846 N N . LEU A 1 105 ? 9.961 2.417 6.024 1.00 92.62 105 LEU A N 1
ATOM 847 C CA . LEU A 1 105 ? 9.867 2.453 4.564 1.00 92.62 105 LEU A CA 1
ATOM 848 C C . LEU A 1 105 ? 10.577 1.210 3.993 1.00 92.62 105 LEU A C 1
ATOM 850 O O . LEU A 1 105 ? 11.784 1.089 4.200 1.00 92.62 105 LEU A O 1
ATOM 854 N N . PRO A 1 106 ? 9.875 0.288 3.308 1.00 95.00 106 PRO A N 1
ATOM 855 C CA . PRO A 1 106 ? 10.513 -0.867 2.675 1.00 95.00 106 PRO A CA 1
ATOM 856 C C . PRO A 1 106 ? 11.521 -0.451 1.597 1.00 95.00 106 PRO A C 1
ATOM 858 O O . PRO A 1 106 ? 11.256 0.482 0.835 1.00 95.00 106 PRO A O 1
ATOM 861 N N . LEU A 1 107 ? 12.652 -1.146 1.507 1.00 94.31 107 LEU A N 1
ATOM 862 C CA . LEU A 1 107 ? 13.690 -0.911 0.499 1.00 94.31 107 LEU A CA 1
ATOM 863 C C . LEU A 1 107 ? 13.321 -1.559 -0.842 1.00 94.31 107 LEU A C 1
ATOM 865 O O . LEU A 1 107 ? 12.434 -2.414 -0.915 1.00 94.31 107 LEU A O 1
ATOM 869 N N . ALA A 1 108 ? 14.032 -1.207 -1.917 1.00 94.56 108 ALA A N 1
ATOM 870 C CA . ALA A 1 108 ? 13.785 -1.781 -3.242 1.00 94.56 108 ALA A CA 1
ATOM 871 C C . ALA A 1 108 ? 13.913 -3.318 -3.252 1.00 94.56 108 ALA A C 1
ATOM 873 O O . ALA A 1 108 ? 13.105 -4.012 -3.872 1.00 94.56 108 ALA A O 1
ATOM 874 N N . GLY A 1 109 ? 14.873 -3.861 -2.495 1.00 93.75 109 GLY A N 1
ATOM 875 C CA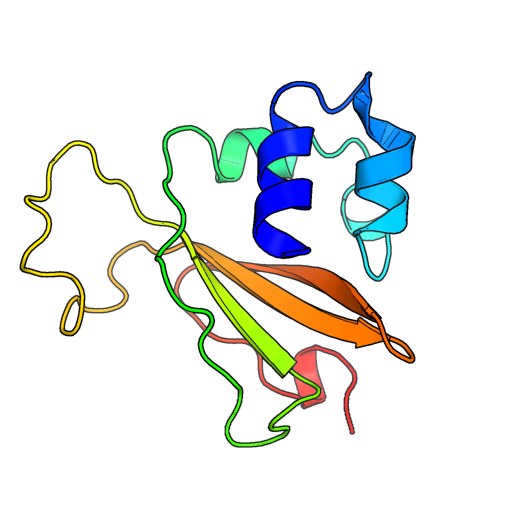 . GLY A 1 109 ? 15.048 -5.306 -2.330 1.00 93.75 109 GLY A CA 1
ATOM 876 C C . GLY A 1 109 ? 13.876 -5.999 -1.626 1.00 93.75 109 GLY A C 1
ATOM 877 O O . GLY A 1 109 ? 13.517 -7.110 -2.013 1.00 93.75 109 GLY A O 1
ATOM 878 N N . ASP A 1 110 ? 13.232 -5.334 -0.659 1.00 93.94 110 ASP A N 1
ATOM 879 C CA . ASP A 1 110 ? 12.096 -5.895 0.091 1.00 93.94 110 ASP A CA 1
ATOM 880 C C . ASP A 1 110 ? 10.865 -6.083 -0.802 1.00 93.94 110 ASP A C 1
ATOM 882 O O . ASP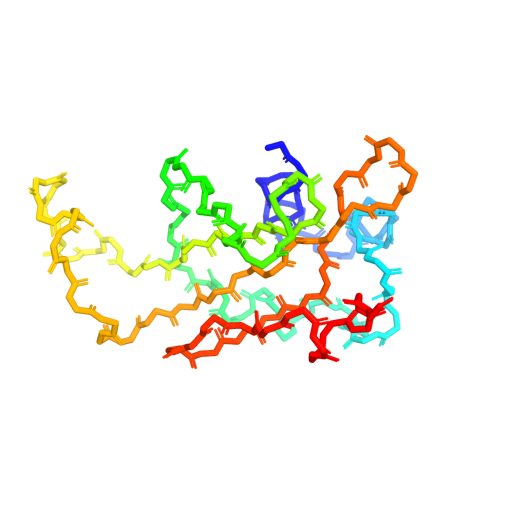 A 1 110 ? 10.082 -7.016 -0.619 1.00 93.94 110 ASP A O 1
ATOM 886 N N . VAL A 1 111 ? 10.707 -5.202 -1.793 1.00 94.12 111 VAL A N 1
ATOM 887 C CA . VAL A 1 111 ? 9.570 -5.201 -2.723 1.00 94.12 111 VAL A CA 1
ATOM 888 C C . VAL A 1 111 ? 9.858 -5.923 -4.043 1.00 94.12 111 VAL A C 1
ATOM 890 O O . VAL A 1 111 ? 9.006 -5.938 -4.931 1.00 94.12 111 VAL A O 1
ATOM 893 N N . GLY A 1 112 ? 11.039 -6.536 -4.180 1.00 91.38 112 GLY A N 1
ATOM 894 C CA . GLY A 1 112 ? 11.432 -7.304 -5.365 1.00 91.38 112 GLY A CA 1
ATOM 895 C C . GLY A 1 112 ? 11.886 -6.463 -6.566 1.00 91.38 112 GLY A C 1
ATOM 896 O O . GLY A 1 112 ? 11.838 -6.951 -7.693 1.00 91.38 112 GLY A O 1
ATOM 897 N N . LEU A 1 113 ? 12.326 -5.221 -6.342 1.00 87.38 113 LEU A N 1
ATOM 898 C CA . LEU A 1 113 ? 12.885 -4.317 -7.354 1.00 87.38 113 LEU A CA 1
ATOM 899 C C . LEU A 1 113 ? 14.428 -4.317 -7.283 1.00 87.38 113 LEU A C 1
ATOM 901 O O . LEU A 1 113 ? 15.047 -3.366 -6.800 1.00 87.38 113 LEU A O 1
ATOM 905 N N . LEU A 1 114 ? 15.054 -5.406 -7.743 1.00 75.06 114 LEU A N 1
ATOM 906 C CA . LEU A 1 114 ? 16.517 -5.552 -7.855 1.00 75.06 114 LEU A CA 1
ATOM 907 C C . LEU A 1 114 ? 17.015 -5.277 -9.277 1.00 75.06 114 LEU A C 1
ATOM 909 O O . LEU A 1 114 ? 16.314 -5.637 -10.243 1.00 75.06 114 LEU A O 1
#

Sequence (114 aa):
GAATLWWLALRDPDHYRTALAQLSADASVWGDFLKARETLRGLSIMQHPIYSDERPGELAYVKFIDTSDTTAQAFDDAPFDDVWILTLIKVGDWWRVWGLSHNHLPLAGDVGLL

Radius of gyration: 13.85 Å; chains: 1; bounding box: 36×35×34 Å

Secondary structure (DSSP, 8-state):
-HHHHHHHHTTSTTTTHHHHHHHBS-SGGGTTSHHHHHHTTTEEE-SSPEEPSSSTTTEEEEEEEE-SS--TTS-SS--STT-EEEEEEEETTEEEEEEEEESSPPPTTTTT--